Protein AF-A0A817US68-F1 (afdb_monomer_lite)

Radius of gyration: 21.76 Å; chains: 1; bounding box: 45×34×67 Å

Organism: NCBI:txid392032

Secondary structure (DSSP, 8-state):
-EEEEEE-TTS-EEEEEEE-PPPPPPPPPPPPSS-------S---HHHHHHHHHHHH-S----HHHHHHHHHHHT--SS-------SHHHHHHHHHS----HHHHHHHHHHTT-S-TTTTTSS----

Foldseek 3Di:
DDFDADADPVRDTDTPDDAADAFDDDDDFDDDPDDDDADDDQDDDPVCLVVVCCVVVPPDPDDPVNVVVVVVVSVDDPGDDDDDDSCPLLVQCVVVDPDPDSVVVVVVCSRNVHSRPCPPPGDPDDD

InterPro domains:
  IPR024826 DNA polymerase delta/II small subunit family [PTHR10416] (82-125)

pLDDT: mean 72.69, std 14.57, range [39.59, 97.88]

Structure (mmCIF, N/CA/C/O backbone):
data_AF-A0A817US68-F1
#
_entry.id   AF-A0A817US68-F1
#
loop_
_atom_site.group_PDB
_atom_site.id
_atom_site.type_symbol
_atom_site.label_atom_id
_atom_site.label_alt_id
_atom_site.label_comp_id
_atom_site.label_asym_id
_atom_site.label_entity_id
_atom_site.label_seq_id
_atom_site.pdbx_PDB_ins_code
_atom_site.Cartn_x
_atom_site.Cartn_y
_atom_site.Cartn_z
_atom_site.occupancy
_atom_site.B_iso_or_equiv
_atom_site.auth_seq_id
_atom_site.auth_comp_id
_atom_site.auth_asym_id
_atom_site.auth_atom_id
_atom_site.pdbx_PDB_model_num
ATOM 1 N N . MET A 1 1 ? 9.759 -8.063 -8.306 1.00 82.88 1 MET A N 1
ATOM 2 C CA . MET A 1 1 ? 9.424 -7.675 -9.690 1.00 82.88 1 MET A CA 1
ATOM 3 C C . MET A 1 1 ? 10.260 -8.520 -10.631 1.00 82.88 1 MET A C 1
ATOM 5 O O . MET A 1 1 ? 11.406 -8.792 -10.293 1.00 82.88 1 MET A O 1
ATOM 9 N N . ALA A 1 2 ? 9.699 -8.944 -11.758 1.00 88.12 2 ALA A N 1
ATOM 10 C CA . ALA A 1 2 ? 10.449 -9.522 -12.867 1.00 88.12 2 ALA A CA 1
ATOM 11 C C . ALA A 1 2 ? 10.214 -8.666 -14.117 1.00 88.12 2 ALA A C 1
ATOM 13 O O . ALA A 1 2 ? 9.125 -8.120 -14.293 1.00 88.12 2 ALA A O 1
ATOM 14 N N . VAL A 1 3 ? 11.242 -8.520 -14.950 1.00 92.69 3 VAL A N 1
ATOM 15 C CA . VAL A 1 3 ? 11.206 -7.717 -16.178 1.00 92.69 3 VAL A CA 1
ATOM 16 C C . VAL A 1 3 ? 11.587 -8.589 -17.3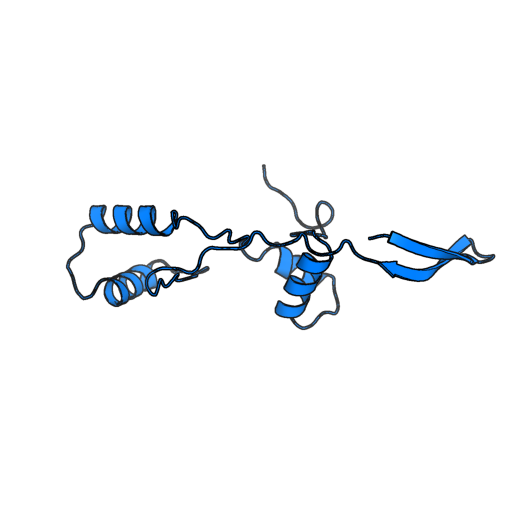69 1.00 92.69 3 VAL A C 1
ATOM 18 O O . VAL A 1 3 ? 12.447 -9.460 -17.255 1.00 92.69 3 VAL A O 1
ATOM 21 N N . HIS A 1 4 ? 10.934 -8.361 -18.501 1.00 94.94 4 HIS A N 1
ATOM 22 C CA . HIS A 1 4 ? 11.202 -9.000 -19.782 1.00 94.94 4 HIS A CA 1
ATOM 23 C C . HIS A 1 4 ? 11.430 -7.921 -20.841 1.00 94.94 4 HIS A C 1
ATOM 25 O O . HIS A 1 4 ? 10.726 -6.909 -20.893 1.00 94.94 4 HIS A O 1
ATOM 31 N N . GLY A 1 5 ? 12.420 -8.129 -21.699 1.00 96.25 5 GLY A N 1
ATOM 32 C CA . GLY A 1 5 ? 12.930 -7.097 -22.584 1.00 96.25 5 GLY A CA 1
ATOM 33 C C . GLY A 1 5 ? 14.101 -7.589 -23.414 1.00 96.25 5 GLY A C 1
ATOM 34 O O . GLY A 1 5 ? 14.377 -8.787 -23.460 1.00 96.25 5 GLY A O 1
ATOM 35 N N . TYR A 1 6 ? 14.782 -6.652 -24.055 1.00 96.81 6 TYR A N 1
ATOM 36 C CA . TYR A 1 6 ? 15.979 -6.912 -24.843 1.00 96.81 6 TYR A CA 1
ATOM 37 C C . TYR A 1 6 ? 16.997 -5.795 -24.626 1.00 96.81 6 TYR A C 1
ATOM 39 O O . TYR A 1 6 ? 16.638 -4.676 -24.269 1.00 96.81 6 TYR A O 1
ATOM 47 N N . GLU A 1 7 ? 18.269 -6.100 -24.838 1.00 97.88 7 GLU A N 1
ATOM 48 C CA . GLU A 1 7 ? 19.347 -5.114 -24.823 1.00 97.88 7 GLU A CA 1
ATOM 49 C C . GLU A 1 7 ? 19.499 -4.514 -26.226 1.00 97.88 7 GLU A C 1
ATOM 51 O O . GLU A 1 7 ? 19.444 -5.244 -27.217 1.00 97.88 7 GLU A O 1
ATOM 56 N N . ASN A 1 8 ? 19.614 -3.189 -26.325 1.00 95.88 8 ASN A N 1
ATOM 57 C CA . ASN A 1 8 ? 19.900 -2.515 -27.590 1.00 95.88 8 ASN A CA 1
ATOM 58 C C . ASN A 1 8 ? 21.417 -2.481 -27.875 1.00 95.88 8 ASN A C 1
ATOM 60 O O . ASN A 1 8 ? 22.231 -2.850 -27.032 1.00 95.88 8 ASN A O 1
ATOM 64 N N . ASP A 1 9 ? 21.806 -1.977 -29.047 1.00 96.56 9 ASP A N 1
ATOM 65 C CA . ASP A 1 9 ? 23.218 -1.903 -29.460 1.00 96.56 9 ASP A CA 1
ATOM 66 C C . ASP A 1 9 ? 24.074 -0.945 -28.599 1.00 96.56 9 ASP A C 1
ATOM 68 O O . ASP A 1 9 ? 25.301 -0.974 -28.666 1.00 96.56 9 ASP A O 1
ATOM 72 N N . GLU A 1 10 ? 23.441 -0.103 -27.777 1.00 96.44 10 GLU A N 1
ATOM 73 C CA . GLU A 1 10 ? 24.098 0.817 -26.839 1.00 96.44 10 GLU A CA 1
ATOM 74 C C . GLU A 1 10 ? 24.300 0.195 -25.442 1.00 96.44 10 GLU A C 1
ATOM 76 O O . GLU A 1 10 ? 24.820 0.855 -24.542 1.00 96.44 10 GLU A O 1
ATOM 81 N N . GLY A 1 11 ? 23.888 -1.062 -25.240 1.00 94.25 11 GLY A N 1
ATOM 82 C CA . GLY A 1 11 ? 23.956 -1.750 -23.948 1.00 94.25 11 GLY A CA 1
ATOM 83 C C . GLY A 1 11 ? 22.844 -1.361 -22.966 1.00 94.25 11 GLY A C 1
ATOM 84 O O . GLY A 1 11 ? 22.946 -1.599 -21.762 1.00 94.25 11 GLY A O 1
ATOM 85 N N . VAL A 1 12 ? 21.775 -0.723 -23.451 1.00 95.69 12 VAL A N 1
ATOM 86 C CA . VAL A 1 12 ? 20.612 -0.323 -22.650 1.00 95.69 12 VAL A CA 1
ATOM 87 C C . VAL A 1 12 ? 19.536 -1.402 -22.730 1.00 95.69 12 VAL A C 1
ATOM 89 O O . VAL A 1 12 ? 19.095 -1.789 -23.813 1.00 95.69 12 VAL A O 1
ATOM 92 N N . PHE A 1 13 ? 19.062 -1.861 -21.571 1.00 95.50 13 PHE A N 1
ATOM 93 C CA . PHE A 1 13 ? 17.977 -2.836 -21.496 1.00 95.50 13 PHE A CA 1
ATOM 94 C C . PHE A 1 13 ? 16.606 -2.164 -21.660 1.00 95.50 13 PHE A C 1
ATOM 96 O O . PHE A 1 13 ? 16.157 -1.404 -20.800 1.00 95.50 13 PHE A O 1
ATOM 103 N N . ILE A 1 14 ? 15.918 -2.477 -22.755 1.00 95.00 14 ILE A N 1
ATOM 104 C CA . ILE A 1 14 ? 14.575 -1.996 -23.072 1.00 95.00 14 ILE A CA 1
ATOM 105 C C . ILE A 1 14 ? 13.539 -2.964 -22.498 1.00 95.00 14 ILE A C 1
ATOM 107 O O . ILE A 1 14 ? 13.408 -4.106 -22.944 1.00 95.00 14 ILE A O 1
ATOM 111 N N . VAL A 1 15 ? 12.771 -2.498 -21.512 1.00 95.12 15 VAL A N 1
ATOM 112 C CA . VAL A 1 15 ? 11.706 -3.282 -20.872 1.00 95.12 15 VAL A CA 1
ATOM 113 C C . VAL A 1 15 ? 10.450 -3.264 -21.743 1.00 95.12 15 VAL A C 1
ATOM 115 O O . VAL A 1 15 ? 9.907 -2.206 -22.044 1.00 95.12 15 VAL A O 1
ATOM 118 N N . THR A 1 16 ? 9.966 -4.447 -22.117 1.00 93.50 16 THR A N 1
ATOM 119 C CA . THR A 1 16 ? 8.717 -4.618 -22.885 1.00 93.50 16 THR A CA 1
ATOM 120 C C . THR A 1 16 ? 7.550 -5.010 -21.991 1.00 93.50 16 THR A C 1
ATOM 122 O O . THR A 1 16 ? 6.424 -4.569 -22.206 1.00 93.50 16 THR A O 1
ATOM 125 N N . VAL A 1 17 ? 7.815 -5.832 -20.976 1.00 92.00 17 VAL A N 1
ATOM 126 C CA . VAL A 1 17 ? 6.821 -6.313 -20.016 1.00 92.00 17 VAL A CA 1
ATOM 127 C C . VAL A 1 17 ? 7.477 -6.398 -18.645 1.00 92.00 17 VAL A C 1
ATOM 129 O O . VAL A 1 17 ? 8.643 -6.770 -18.524 1.00 92.00 17 VAL A O 1
ATOM 132 N N . TYR A 1 18 ? 6.723 -6.095 -17.597 1.00 92.06 18 TYR A N 1
ATOM 133 C CA . TYR A 1 18 ? 7.127 -6.361 -16.224 1.00 92.06 18 TYR A CA 1
ATOM 134 C C . TYR A 1 18 ? 5.967 -6.981 -15.449 1.00 92.06 18 TYR A C 1
ATOM 136 O O . TYR A 1 18 ? 4.801 -6.804 -15.801 1.00 92.06 18 TYR A O 1
ATOM 144 N N . CYS A 1 19 ? 6.288 -7.711 -14.387 1.00 87.12 19 CYS A N 1
ATOM 145 C CA . CYS A 1 19 ? 5.297 -8.225 -13.455 1.00 87.12 19 CYS A CA 1
ATOM 146 C C . CYS A 1 19 ? 5.751 -8.082 -11.999 1.00 87.12 19 CYS A C 1
ATOM 148 O O . CYS A 1 19 ? 6.943 -8.105 -11.659 1.00 87.12 19 CYS A O 1
ATOM 150 N N . CYS A 1 20 ? 4.766 -7.931 -11.120 1.00 83.50 20 CYS A N 1
ATOM 151 C CA . CYS A 1 20 ? 4.942 -7.886 -9.675 1.00 83.50 20 CYS A CA 1
ATOM 152 C C . CYS A 1 20 ? 4.478 -9.210 -9.063 1.00 83.50 20 CYS A C 1
ATOM 154 O O . CYS A 1 20 ? 3.819 -10.014 -9.717 1.00 83.50 20 CYS A O 1
ATOM 156 N N . LYS A 1 21 ? 4.882 -9.474 -7.819 1.00 79.38 21 LYS A N 1
ATOM 157 C CA . LYS A 1 21 ? 4.438 -10.677 -7.119 1.00 79.38 21 LYS A CA 1
ATOM 158 C C . LYS A 1 21 ? 2.969 -10.491 -6.742 1.00 79.38 21 LYS A C 1
ATOM 160 O O . LYS A 1 21 ? 2.652 -9.505 -6.087 1.00 79.38 21 LYS A O 1
ATOM 165 N N . ASP A 1 22 ? 2.113 -11.438 -7.108 1.00 74.25 22 ASP A N 1
ATOM 166 C CA . ASP A 1 22 ? 0.705 -11.383 -6.719 1.00 74.25 22 ASP A CA 1
ATOM 167 C C . ASP A 1 22 ? 0.532 -11.365 -5.195 1.00 74.25 22 ASP A C 1
ATOM 169 O O . ASP A 1 22 ? 1.348 -11.908 -4.434 1.00 74.25 22 ASP A O 1
ATOM 173 N N . LEU A 1 23 ? -0.564 -10.742 -4.752 1.00 75.31 23 LEU A N 1
ATOM 174 C CA . LEU A 1 23 ? -0.949 -10.729 -3.348 1.00 75.31 23 LEU A CA 1
ATOM 175 C C . LEU A 1 23 ? -1.090 -12.164 -2.839 1.00 75.31 23 LEU A C 1
ATOM 177 O O . LEU A 1 23 ? -1.669 -13.036 -3.487 1.00 75.31 23 LEU A O 1
ATOM 181 N N . SER A 1 24 ? -0.561 -12.405 -1.642 1.00 73.88 24 SER A N 1
ATOM 182 C CA . SER A 1 24 ? -0.748 -13.696 -0.982 1.00 73.88 24 SER A CA 1
ATOM 183 C C . SER A 1 24 ? -2.233 -13.909 -0.706 1.00 73.88 24 SER A C 1
ATOM 185 O O . SER A 1 24 ? -2.914 -12.976 -0.282 1.00 73.88 24 SER A O 1
ATOM 187 N N . ILE A 1 25 ? -2.720 -15.134 -0.919 1.00 74.62 25 ILE A N 1
ATOM 188 C CA . ILE A 1 25 ? -4.120 -15.491 -0.668 1.00 74.62 25 ILE A CA 1
ATOM 189 C C . ILE A 1 25 ? -4.450 -15.139 0.792 1.00 74.62 25 ILE A C 1
ATOM 191 O O . ILE A 1 25 ? -3.829 -15.704 1.703 1.00 74.62 25 ILE A O 1
ATOM 195 N N . PRO A 1 26 ? -5.390 -14.207 1.043 1.00 71.88 26 PRO A N 1
ATOM 196 C CA . PRO A 1 26 ? -5.774 -13.857 2.399 1.00 71.88 26 PRO A CA 1
ATOM 197 C C . PRO A 1 26 ? -6.343 -15.084 3.110 1.00 71.88 26 PRO A C 1
ATOM 199 O O . PRO A 1 26 ? -7.114 -15.850 2.529 1.00 71.88 26 PRO A O 1
ATOM 202 N N . LYS A 1 27 ? -5.998 -15.271 4.388 1.00 77.31 27 LYS A N 1
ATOM 203 C CA . LYS A 1 27 ? -6.687 -16.273 5.209 1.00 77.31 27 LYS A CA 1
ATOM 204 C C . LYS A 1 27 ? -8.153 -15.871 5.339 1.00 77.31 27 LYS A C 1
ATOM 206 O O . LYS A 1 27 ? -8.445 -14.738 5.714 1.00 77.31 27 LYS A O 1
ATOM 211 N N . THR A 1 28 ? -9.062 -16.804 5.070 1.00 77.75 28 THR A N 1
ATOM 212 C CA . THR A 1 28 ? -10.489 -16.601 5.321 1.00 77.75 28 THR A CA 1
ATOM 213 C C . THR A 1 28 ? -10.707 -16.355 6.809 1.00 77.75 28 THR A C 1
ATOM 215 O O . THR A 1 28 ? -10.315 -17.170 7.646 1.00 77.75 28 THR A O 1
ATOM 218 N N . LEU A 1 29 ? -11.317 -15.219 7.134 1.00 73.12 29 LEU A N 1
ATOM 219 C CA . LEU A 1 29 ? -11.707 -14.882 8.496 1.00 73.12 29 LEU A CA 1
ATOM 220 C C . LEU A 1 29 ? -13.131 -15.376 8.744 1.00 73.12 29 LEU A C 1
ATOM 222 O O . LEU A 1 29 ? -14.007 -15.230 7.892 1.00 73.12 29 LEU A O 1
ATOM 226 N N . SER A 1 30 ? -13.364 -15.965 9.916 1.00 79.62 30 SER A N 1
ATOM 227 C CA . SER A 1 30 ? -14.718 -16.271 10.374 1.00 79.62 30 SER A CA 1
ATOM 228 C C . SER A 1 30 ? -15.476 -14.963 10.626 1.00 79.62 30 SER A C 1
ATOM 230 O O . SER A 1 30 ? -14.894 -14.059 11.238 1.00 79.62 30 SER A O 1
ATOM 232 N N . PRO A 1 31 ? -16.750 -14.851 10.216 1.00 78.19 31 PRO A N 1
ATOM 233 C CA . PRO A 1 31 ? -17.536 -13.659 10.498 1.00 78.19 31 PRO A CA 1
ATOM 234 C C . PRO A 1 31 ? -17.655 -13.452 12.017 1.00 78.19 31 PRO A C 1
ATOM 236 O O . PRO A 1 31 ? -17.784 -14.431 12.762 1.00 78.19 31 PRO A O 1
ATOM 239 N N . PRO A 1 32 ? -17.585 -12.202 12.502 1.00 77.12 32 PRO A N 1
ATOM 240 C CA . PRO A 1 32 ? -17.768 -11.926 13.915 1.00 77.12 32 PRO A CA 1
ATOM 241 C C . PRO A 1 32 ? -19.227 -12.184 14.324 1.00 77.12 32 PRO A C 1
ATOM 243 O O . PRO A 1 32 ? -20.152 -12.006 13.537 1.00 77.12 32 PRO A O 1
ATOM 246 N N . THR A 1 33 ? -19.431 -12.609 15.571 1.00 85.12 33 THR A N 1
ATOM 247 C CA . THR A 1 33 ? -20.765 -12.870 16.145 1.00 85.12 33 THR A CA 1
ATOM 248 C C . THR A 1 33 ? -21.509 -11.600 16.561 1.00 85.12 33 THR A C 1
ATOM 250 O O . THR A 1 33 ? -22.693 -11.660 16.871 1.00 85.12 33 THR A O 1
ATOM 253 N N . GLU A 1 34 ? -20.809 -10.470 16.611 1.00 82.00 34 GLU A N 1
ATOM 254 C CA . GLU A 1 34 ? -21.304 -9.149 16.998 1.00 82.00 34 GLU A CA 1
ATOM 255 C C . GLU A 1 34 ? -20.436 -8.073 16.334 1.00 82.00 34 GLU A C 1
ATOM 257 O O . GLU A 1 34 ? -19.282 -8.342 15.978 1.00 82.00 34 GLU A O 1
ATOM 262 N N . ASP A 1 35 ? -20.960 -6.855 16.206 1.00 77.94 35 ASP A N 1
ATOM 263 C CA . ASP A 1 35 ? -20.195 -5.731 15.670 1.00 77.94 35 ASP A CA 1
ATOM 264 C C . ASP A 1 35 ? -19.054 -5.351 16.616 1.00 77.94 35 ASP A C 1
ATOM 266 O O . ASP A 1 35 ? -19.247 -5.125 17.814 1.00 77.94 35 ASP A O 1
ATOM 270 N N . LYS A 1 36 ? -17.844 -5.253 16.064 1.00 74.50 36 LYS A N 1
ATOM 271 C CA . LYS A 1 36 ? -16.639 -4.854 16.795 1.00 74.50 36 LYS A CA 1
ATOM 272 C C . LYS A 1 36 ? -15.972 -3.708 16.055 1.00 74.50 36 LYS A C 1
ATOM 274 O O . LYS A 1 36 ? -15.704 -3.814 14.862 1.00 74.50 36 LYS A O 1
ATOM 279 N N . TYR A 1 37 ? -15.686 -2.633 16.780 1.00 71.06 37 TYR A N 1
ATOM 280 C CA . TYR A 1 37 ? -15.072 -1.427 16.235 1.00 71.06 37 TYR A CA 1
ATOM 281 C C . TYR A 1 37 ? -13.631 -1.315 16.723 1.00 71.06 37 TYR A C 1
ATOM 283 O O . TYR A 1 37 ? -13.343 -1.567 17.894 1.00 71.06 37 TYR A O 1
ATOM 291 N N . ILE A 1 38 ? -12.734 -0.926 15.821 1.00 69.38 38 ILE A N 1
ATOM 292 C CA . ILE A 1 38 ? -11.335 -0.631 16.128 1.00 69.38 38 ILE A CA 1
ATOM 293 C C . ILE A 1 38 ? -11.101 0.829 15.771 1.00 69.38 38 ILE A C 1
ATOM 295 O O . ILE A 1 38 ? -11.393 1.250 14.652 1.00 69.38 38 ILE A O 1
ATOM 299 N N . LEU A 1 39 ? -10.581 1.591 16.728 1.00 68.38 39 LEU A N 1
ATOM 300 C CA . LEU A 1 39 ? -10.156 2.961 16.498 1.00 68.38 39 LEU A CA 1
ATOM 301 C C . LEU A 1 39 ? -8.674 2.963 16.123 1.00 68.38 39 LEU A C 1
ATOM 303 O O . LEU A 1 39 ? -7.834 2.544 16.920 1.00 68.38 39 LEU A O 1
ATOM 307 N N . PHE A 1 40 ? -8.366 3.450 14.924 1.00 68.25 40 PHE A N 1
ATOM 308 C CA . PHE A 1 40 ? -7.001 3.752 14.509 1.00 68.25 40 PHE A CA 1
ATOM 309 C C . PHE A 1 40 ? -6.754 5.241 14.714 1.00 68.25 40 PHE A C 1
ATOM 311 O O . PHE A 1 40 ? -7.437 6.064 14.116 1.00 68.25 40 PHE A O 1
ATOM 318 N N . GLU A 1 41 ? -5.780 5.572 15.552 1.00 70.19 41 GLU A N 1
ATOM 319 C CA . GLU A 1 41 ? -5.370 6.948 15.805 1.00 70.19 41 GLU A CA 1
ATOM 320 C C . GLU A 1 41 ? -3.843 6.979 15.875 1.00 70.19 41 GLU A C 1
ATOM 322 O O . GLU A 1 41 ? -3.234 6.245 16.656 1.00 70.19 41 GLU A O 1
ATOM 327 N N . THR A 1 42 ? -3.214 7.772 15.011 1.00 64.69 42 THR A N 1
ATOM 328 C CA . THR A 1 42 ? -1.758 7.7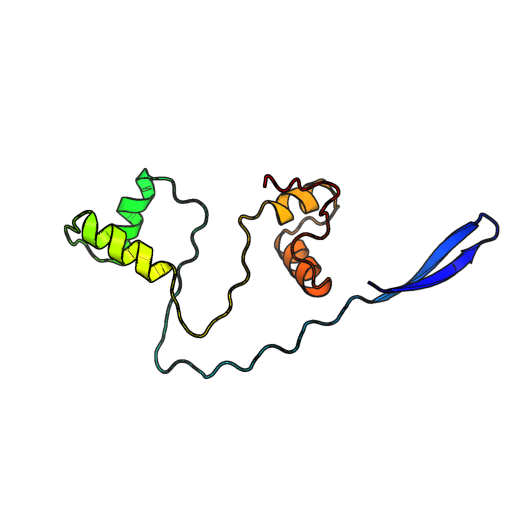22 14.793 1.00 64.69 42 THR A CA 1
ATOM 329 C C . THR A 1 42 ? -1.011 8.843 15.500 1.00 64.69 42 THR A C 1
ATOM 331 O O . THR A 1 42 ? 0.189 8.717 15.737 1.00 64.69 42 THR A O 1
ATOM 334 N N . SER A 1 43 ? -1.703 9.931 15.846 1.00 62.34 43 SER A N 1
ATOM 335 C CA . SER A 1 43 ? -1.055 11.195 16.207 1.00 62.34 43 SER A CA 1
ATOM 336 C C . SER A 1 43 ? -1.767 11.893 17.367 1.00 62.34 43 SER A C 1
ATOM 338 O O . SER A 1 43 ? -2.049 13.089 17.300 1.00 62.34 43 SER A O 1
ATOM 340 N N . ILE A 1 44 ? -2.053 11.165 18.453 1.00 63.28 44 ILE A N 1
ATOM 341 C CA . ILE A 1 44 ? -2.636 11.788 19.649 1.00 63.28 44 ILE A CA 1
ATOM 342 C C . ILE A 1 44 ? -1.621 12.728 20.294 1.00 63.28 44 ILE A C 1
ATOM 344 O O . ILE A 1 44 ? -0.619 12.304 20.871 1.00 63.28 44 ILE A O 1
ATOM 348 N N . ILE A 1 45 ? -1.939 14.019 20.277 1.00 60.72 45 ILE A N 1
ATOM 349 C CA . ILE A 1 45 ? -1.300 15.001 21.149 1.00 60.72 45 ILE A CA 1
ATOM 350 C C . ILE A 1 45 ? -1.837 14.762 22.566 1.00 60.72 45 ILE A C 1
ATOM 352 O O . ILE A 1 45 ? -3.045 14.638 22.749 1.00 60.72 45 ILE A O 1
ATOM 356 N N . PHE A 1 46 ? -0.962 14.708 23.575 1.00 58.16 46 PHE A N 1
ATOM 357 C CA . PHE A 1 46 ? -1.290 14.303 24.957 1.00 58.16 46 PHE A CA 1
ATOM 358 C C . PHE A 1 46 ? -2.558 14.975 25.527 1.00 58.16 46 PHE A C 1
ATOM 360 O O . PHE A 1 46 ? -3.353 14.336 26.209 1.00 58.16 46 PHE A O 1
ATOM 367 N N . ASN A 1 47 ? -2.794 16.240 25.170 1.00 59.03 47 ASN A N 1
ATOM 368 C CA . ASN A 1 47 ? -3.942 17.035 25.621 1.00 59.03 47 ASN A CA 1
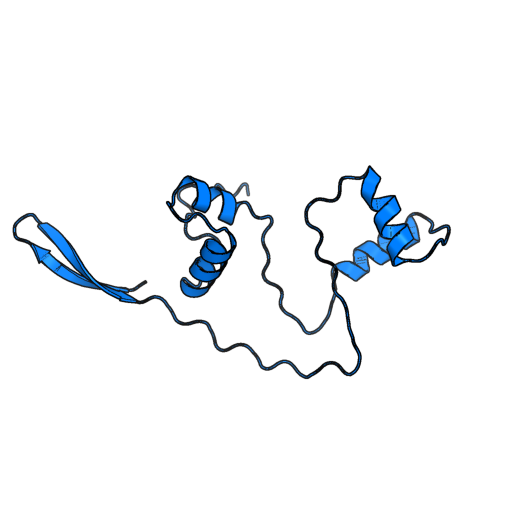ATOM 369 C C . ASN A 1 47 ? -5.288 16.616 24.989 1.00 59.03 47 ASN A C 1
ATOM 371 O O . ASN A 1 47 ? -6.343 16.945 25.518 1.00 59.03 47 ASN A O 1
ATOM 375 N N . GLN A 1 48 ? -5.272 15.901 23.863 1.00 65.50 48 GLN A N 1
ATOM 376 C CA . GLN A 1 48 ? -6.464 15.359 23.197 1.00 65.50 48 GLN A CA 1
ATOM 377 C C . GLN A 1 48 ? -6.788 13.930 23.654 1.00 65.50 48 GLN A C 1
ATOM 379 O O . GLN A 1 48 ? -7.919 13.474 23.485 1.00 65.50 48 GLN A O 1
ATOM 384 N N . LEU A 1 49 ? -5.824 13.239 24.276 1.00 64.62 49 LEU A N 1
ATOM 385 C CA . LEU A 1 49 ? -5.996 11.879 24.792 1.00 64.62 49 LEU A CA 1
ATOM 386 C C . LEU A 1 49 ? -7.105 11.823 25.848 1.00 64.62 49 LEU A C 1
ATOM 388 O O . LEU A 1 49 ? -7.948 10.933 25.811 1.00 64.62 49 LEU A O 1
ATOM 392 N N . GLU A 1 50 ? -7.125 12.787 26.769 1.00 65.31 50 GLU A N 1
ATOM 393 C CA . GLU A 1 50 ? -8.122 12.850 27.841 1.00 65.31 50 GLU A CA 1
ATOM 394 C C . GLU A 1 50 ? -9.540 13.041 27.284 1.00 65.31 50 GLU A C 1
ATOM 396 O O . GLU A 1 50 ? -10.475 12.362 27.707 1.00 65.31 50 GLU A O 1
ATOM 401 N N . TYR A 1 51 ? -9.696 13.895 26.267 1.00 69.50 51 TYR A N 1
ATOM 402 C CA . TYR A 1 51 ? -10.973 14.089 25.581 1.00 69.50 51 TYR A CA 1
ATOM 403 C C . TYR A 1 51 ? -11.438 12.819 24.859 1.00 69.50 51 TYR A C 1
ATOM 405 O O . TYR A 1 51 ? -12.596 12.420 24.992 1.00 69.50 51 TYR A O 1
ATOM 413 N N . LEU A 1 52 ? -10.533 12.161 24.129 1.00 70.50 52 LEU A N 1
ATOM 414 C CA . LEU A 1 52 ? -10.840 10.930 23.406 1.00 70.50 52 LEU A CA 1
ATOM 415 C C . LEU A 1 52 ? -11.239 9.804 24.364 1.00 70.50 52 LEU A C 1
ATOM 417 O O . LEU A 1 52 ? -12.253 9.145 24.141 1.00 70.50 52 LEU A O 1
ATOM 421 N N . ILE A 1 53 ? -10.484 9.618 25.452 1.00 69.25 53 ILE A N 1
ATOM 422 C CA . ILE A 1 53 ? -10.812 8.642 26.496 1.00 69.25 53 ILE A CA 1
ATOM 423 C C . ILE A 1 53 ? -12.213 8.934 27.029 1.00 69.25 53 ILE A C 1
ATOM 425 O O . ILE A 1 53 ? -13.060 8.054 26.959 1.00 69.25 53 ILE A O 1
ATOM 429 N N . ASN A 1 54 ? -12.494 10.171 27.449 1.00 66.75 54 ASN A N 1
ATOM 430 C CA . ASN A 1 54 ? -13.793 10.552 28.011 1.00 66.75 54 ASN A CA 1
ATOM 431 C C . ASN A 1 54 ? -14.967 10.383 27.028 1.00 66.75 54 ASN A C 1
ATOM 433 O O . ASN A 1 54 ? -16.080 10.052 27.446 1.00 66.75 54 ASN A O 1
ATOM 437 N N . SER A 1 55 ? -14.734 10.588 25.727 1.00 68.44 55 SER A N 1
ATOM 438 C CA . SER A 1 55 ? -15.728 10.350 24.674 1.00 68.44 55 SER A CA 1
ATOM 439 C C . SER A 1 55 ? -16.018 8.855 24.490 1.00 68.44 55 SER A C 1
ATOM 441 O O . SER A 1 55 ? -17.180 8.458 24.382 1.00 68.44 55 SER A O 1
ATOM 443 N N . LEU A 1 56 ? -14.980 8.013 24.526 1.00 67.69 56 LEU A N 1
ATOM 444 C CA . LEU A 1 56 ? -15.086 6.566 24.319 1.00 67.69 56 LEU A CA 1
ATOM 445 C C . LEU A 1 56 ? -15.590 5.809 25.556 1.00 67.69 56 LEU A C 1
ATOM 447 O O . LEU A 1 56 ? -16.310 4.821 25.418 1.00 67.69 56 LEU A O 1
ATOM 451 N N . THR A 1 57 ? -15.232 6.245 26.765 1.00 66.06 57 THR A N 1
ATOM 452 C CA . THR A 1 57 ? -15.562 5.535 28.010 1.00 66.06 57 THR A CA 1
ATOM 453 C C . THR A 1 57 ? -16.838 6.019 28.693 1.00 66.06 57 THR A C 1
ATOM 455 O O . THR A 1 57 ? -17.228 5.429 29.703 1.00 66.06 57 THR A O 1
ATOM 458 N N . ARG A 1 58 ? -17.523 7.036 28.138 1.00 61.25 58 ARG A N 1
ATOM 459 C CA . ARG A 1 58 ? -18.531 7.865 28.840 1.00 61.25 58 ARG A CA 1
ATOM 460 C C . ARG A 1 58 ? -17.891 8.601 30.037 1.00 61.25 58 ARG A C 1
ATOM 462 O O . ARG A 1 58 ? -16.869 8.145 30.546 1.00 61.25 58 ARG A O 1
ATOM 469 N N . PRO A 1 59 ? -18.460 9.720 30.534 1.00 53.69 59 PRO A N 1
ATOM 470 C CA . PRO A 1 59 ? -17.855 10.468 31.636 1.00 53.69 59 PRO A CA 1
ATOM 471 C C . PRO A 1 59 ? -17.838 9.615 32.909 1.00 53.69 59 PRO A C 1
ATOM 473 O O . PRO A 1 59 ? -18.800 9.545 33.670 1.00 53.69 59 PRO A O 1
ATOM 476 N N . THR A 1 60 ? -16.721 8.938 33.119 1.00 54.12 60 THR A N 1
ATOM 477 C CA . THR A 1 60 ? -16.377 8.194 34.317 1.00 54.12 60 THR A CA 1
ATOM 478 C C . THR A 1 60 ? -15.030 8.743 34.757 1.00 54.12 60 THR A C 1
ATOM 480 O O . THR A 1 60 ? -14.127 8.889 33.938 1.00 54.12 60 THR A O 1
ATOM 483 N N . ASN A 1 61 ? -14.914 9.116 36.034 1.00 54.47 61 ASN A N 1
ATOM 484 C CA . ASN A 1 61 ? -13.663 9.551 36.664 1.00 54.47 61 ASN A CA 1
ATOM 485 C C . ASN A 1 61 ? -12.676 8.368 36.685 1.00 54.47 61 ASN A C 1
ATOM 487 O O . ASN A 1 61 ? -12.489 7.716 37.712 1.00 54.47 61 ASN A O 1
ATOM 491 N N . LEU A 1 62 ? -12.117 8.029 35.524 1.00 56.94 62 LEU A N 1
ATOM 492 C CA . LEU A 1 62 ? -11.189 6.923 35.358 1.00 56.94 62 LEU A CA 1
ATOM 493 C C . LEU A 1 62 ? -9.860 7.299 36.004 1.00 56.94 62 LEU A C 1
ATOM 495 O O . LEU A 1 62 ? -9.212 8.271 35.622 1.00 56.94 62 LEU A O 1
ATOM 499 N N . GLN A 1 63 ? -9.440 6.514 36.990 1.00 59.59 63 GLN A N 1
ATOM 500 C CA . GLN A 1 63 ? -8.124 6.680 37.599 1.00 59.59 63 GLN A CA 1
ATOM 501 C C . GLN A 1 63 ? -7.026 6.221 36.624 1.00 59.59 63 GLN A C 1
ATOM 503 O O . GLN A 1 63 ? -7.255 5.340 35.794 1.00 59.59 63 GLN A O 1
ATOM 508 N N . CYS A 1 64 ? -5.807 6.766 36.747 1.00 52.72 64 CYS A N 1
ATOM 509 C CA . CYS A 1 64 ? -4.664 6.459 35.867 1.00 52.72 64 CYS A CA 1
ATOM 510 C C . CYS A 1 64 ? -4.418 4.955 35.627 1.00 52.72 64 CYS A C 1
ATOM 512 O O . CYS A 1 64 ? -3.994 4.569 34.539 1.00 52.72 64 CYS A O 1
ATOM 514 N N . GLU A 1 65 ? -4.693 4.089 36.605 1.00 56.34 65 GLU A N 1
ATOM 515 C CA . GLU A 1 65 ? -4.556 2.633 36.447 1.00 56.34 65 GLU A CA 1
ATOM 516 C C . GLU A 1 65 ? -5.589 2.025 35.485 1.00 56.34 65 GLU A C 1
ATOM 518 O O . GLU A 1 65 ? -5.270 1.102 34.736 1.00 56.34 65 GLU A O 1
ATOM 523 N N . GLN A 1 66 ? -6.802 2.576 35.418 1.00 57.44 66 GLN A N 1
ATOM 524 C CA . GLN A 1 66 ? -7.815 2.143 34.452 1.00 57.44 66 GLN A CA 1
ATOM 525 C C . GLN A 1 66 ? -7.462 2.608 33.033 1.00 57.44 66 GLN A C 1
ATOM 527 O O . GLN A 1 66 ? -7.649 1.851 32.084 1.00 57.44 66 GLN A O 1
ATOM 532 N N . ILE A 1 67 ? -6.861 3.795 32.890 1.00 58.56 67 ILE A N 1
ATOM 533 C CA . ILE A 1 67 ? -6.329 4.289 31.609 1.00 58.56 67 ILE A CA 1
ATOM 534 C C . ILE A 1 67 ? -5.210 3.368 31.101 1.00 58.56 67 ILE A C 1
ATOM 536 O O . ILE A 1 67 ? -5.230 2.959 29.942 1.00 58.56 67 ILE A O 1
ATOM 540 N N . LYS A 1 68 ? -4.276 2.954 31.971 1.00 53.12 68 LYS A N 1
ATOM 541 C CA . LYS A 1 68 ? -3.235 1.968 31.621 1.00 53.12 68 LYS A CA 1
ATOM 542 C C . LYS A 1 68 ? -3.830 0.628 31.184 1.00 53.12 68 LYS A C 1
ATOM 544 O O . LYS A 1 68 ? -3.326 0.017 30.244 1.00 53.12 68 LYS A O 1
ATOM 549 N N . LEU A 1 69 ? -4.896 0.171 31.844 1.00 53.97 69 LEU A N 1
ATOM 550 C CA . LEU A 1 69 ? -5.582 -1.074 31.495 1.00 53.97 69 LEU A CA 1
ATOM 551 C C . LEU A 1 69 ? -6.281 -0.981 30.126 1.00 53.97 69 LEU A C 1
ATOM 553 O O . LEU A 1 69 ? -6.194 -1.916 29.332 1.00 53.97 69 LEU A O 1
ATOM 557 N N . ILE A 1 70 ? -6.919 0.156 29.828 1.00 58.41 70 ILE A N 1
ATOM 558 C CA . ILE A 1 70 ? -7.548 0.440 28.528 1.00 58.41 70 ILE A CA 1
ATOM 559 C C . ILE A 1 70 ? -6.488 0.477 27.423 1.00 58.41 70 ILE A C 1
ATOM 561 O O . ILE A 1 70 ? -6.614 -0.250 26.440 1.00 58.41 70 ILE A O 1
ATOM 565 N N . LEU A 1 71 ? -5.400 1.230 27.616 1.00 57.34 71 LEU A N 1
ATOM 566 C CA . LEU A 1 71 ? -4.282 1.296 26.666 1.00 57.34 71 LEU A CA 1
ATOM 567 C C . LEU A 1 71 ? -3.667 -0.087 26.408 1.00 57.34 71 LEU A C 1
ATOM 569 O O . LEU A 1 71 ? -3.341 -0.425 25.273 1.00 57.34 71 LEU A O 1
ATOM 573 N N . ARG A 1 72 ? -3.565 -0.927 27.444 1.00 49.28 72 ARG A N 1
ATOM 574 C CA . ARG A 1 72 ? -3.056 -2.299 27.326 1.00 49.28 72 ARG A CA 1
ATOM 575 C C . ARG A 1 72 ? -3.999 -3.227 26.548 1.00 49.28 72 ARG A C 1
ATOM 577 O O . ARG A 1 72 ? -3.516 -4.138 25.876 1.00 49.28 72 ARG A O 1
ATOM 584 N N . ASN A 1 73 ? -5.311 -3.004 26.616 1.00 45.28 73 ASN A N 1
ATOM 585 C CA . ASN A 1 73 ? -6.310 -3.798 25.895 1.00 45.28 73 ASN A CA 1
ATOM 586 C C . ASN A 1 73 ? -6.498 -3.350 24.435 1.00 45.28 73 ASN A C 1
ATOM 588 O O . ASN A 1 73 ? -6.757 -4.200 23.587 1.00 45.28 73 ASN A O 1
ATOM 592 N N . ILE A 1 74 ? -6.283 -2.067 24.112 1.00 52.00 74 ILE A N 1
ATOM 593 C CA . ILE A 1 74 ? -6.300 -1.551 22.726 1.00 52.00 74 ILE A CA 1
ATOM 594 C C . ILE A 1 74 ? -5.272 -2.284 21.838 1.00 52.00 74 ILE A C 1
ATOM 596 O O . ILE A 1 74 ? -5.508 -2.493 20.653 1.00 52.00 74 ILE A O 1
ATOM 600 N N . VAL A 1 75 ? -4.164 -2.760 22.416 1.00 47.78 75 VAL A N 1
ATOM 601 C CA . VAL A 1 75 ? -3.071 -3.427 21.683 1.00 47.78 75 VAL A CA 1
ATOM 602 C C . VAL A 1 75 ? -3.333 -4.924 21.416 1.00 47.78 75 VAL A C 1
ATOM 604 O O . VAL A 1 75 ? -2.601 -5.555 20.655 1.00 47.78 75 VAL A O 1
ATOM 607 N N . ARG A 1 76 ? -4.381 -5.535 21.989 1.00 39.59 76 ARG A N 1
ATOM 608 C CA . ARG A 1 76 ? -4.703 -6.959 21.771 1.00 39.59 76 ARG A CA 1
ATOM 609 C C . ARG A 1 76 ? -6.139 -7.153 21.298 1.00 39.59 76 ARG A C 1
ATOM 611 O O . ARG A 1 76 ? -7.012 -7.514 22.080 1.00 39.59 76 ARG A O 1
ATOM 618 N N . PHE A 1 77 ? -6.352 -7.026 19.991 1.00 41.00 77 PHE A N 1
ATOM 619 C CA . PHE A 1 77 ? -7.546 -7.565 19.344 1.00 41.00 77 PHE A CA 1
ATOM 620 C C . PHE A 1 77 ? -7.219 -8.888 18.646 1.00 41.00 77 PHE A C 1
ATOM 622 O O . PHE A 1 77 ? -6.316 -8.972 17.815 1.00 41.00 77 PHE A O 1
ATOM 629 N N . PHE A 1 78 ? -7.924 -9.947 19.042 1.00 40.09 78 PHE A N 1
ATOM 630 C CA . PHE A 1 78 ? -7.758 -11.293 18.500 1.00 40.09 78 PHE A CA 1
ATOM 631 C C . PHE A 1 78 ? -8.522 -11.436 17.173 1.00 40.09 78 PHE A C 1
ATOM 633 O O . PHE A 1 78 ? -9.634 -10.929 17.037 1.00 40.09 78 PHE A O 1
ATOM 640 N N . CYS A 1 79 ? -7.922 -12.189 16.245 1.00 41.09 79 CYS A N 1
ATOM 641 C CA . CYS A 1 79 ? -8.457 -12.673 14.961 1.00 41.09 79 CYS A CA 1
ATOM 642 C C . CYS A 1 79 ? -8.292 -11.797 13.701 1.00 41.09 79 CYS A C 1
ATOM 644 O O . CYS A 1 79 ? -8.569 -12.314 12.624 1.00 41.09 79 CYS A O 1
ATOM 646 N N . CYS A 1 80 ? -7.758 -10.571 13.765 1.00 46.97 80 CYS A N 1
ATOM 647 C CA . CYS A 1 80 ? -7.459 -9.763 12.566 1.00 46.97 80 CYS A CA 1
ATOM 648 C C . CYS A 1 80 ? -5.966 -9.390 12.494 1.00 46.97 80 CYS A C 1
ATOM 650 O O . CYS A 1 80 ? -5.395 -8.930 13.481 1.00 46.97 80 CYS A O 1
ATOM 652 N N . CYS A 1 81 ? -5.324 -9.576 11.335 1.00 52.22 81 CYS A N 1
ATOM 653 C CA . CYS A 1 81 ? -3.955 -9.109 11.091 1.00 52.22 81 CYS A CA 1
ATOM 654 C C . CYS A 1 81 ? -3.995 -7.719 10.447 1.00 52.22 81 CYS A C 1
ATOM 656 O O . CYS A 1 81 ? -4.374 -7.606 9.285 1.00 52.22 81 CYS A O 1
ATOM 658 N N . PHE A 1 82 ? -3.574 -6.686 11.179 1.00 58.12 82 PHE A N 1
ATOM 659 C CA . PHE A 1 82 ? -3.439 -5.322 10.660 1.00 58.12 82 PHE A CA 1
ATOM 660 C C . PHE A 1 82 ? -1.956 -4.984 10.466 1.00 58.12 82 PHE A C 1
ATOM 662 O O . PHE A 1 82 ? -1.296 -4.587 11.428 1.00 58.12 82 PHE A O 1
ATOM 669 N N . PRO A 1 83 ? -1.386 -5.176 9.265 1.00 58.22 83 PRO A N 1
ATOM 670 C CA . PRO A 1 83 ? -0.090 -4.593 8.958 1.00 58.22 83 PRO A CA 1
ATOM 671 C C . PRO A 1 83 ? -0.255 -3.070 8.876 1.00 58.22 83 PRO A C 1
ATOM 673 O O . PRO A 1 83 ? -1.076 -2.572 8.113 1.00 58.22 83 PRO A O 1
ATOM 676 N N . GLY A 1 84 ? 0.511 -2.337 9.677 1.00 59.56 84 GLY A N 1
ATOM 677 C CA . GLY A 1 84 ? 0.516 -0.879 9.678 1.00 59.56 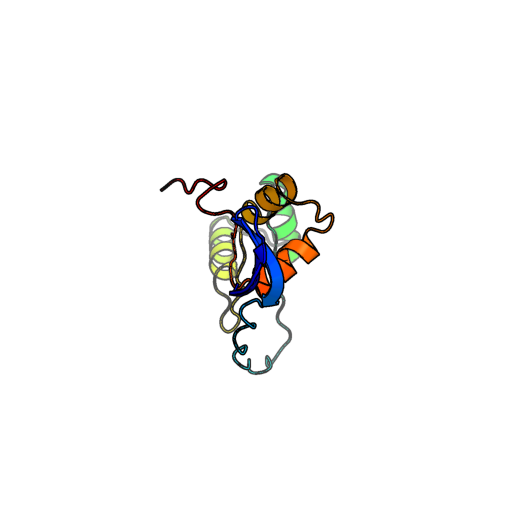84 GLY A CA 1
ATOM 678 C C . GLY A 1 84 ? 1.893 -0.356 10.058 1.00 59.56 84 GLY A C 1
ATOM 679 O O . GLY A 1 84 ? 2.611 -0.982 10.842 1.00 59.56 84 GLY A O 1
ATOM 680 N N . THR A 1 85 ? 2.268 0.776 9.476 1.00 70.25 85 THR A N 1
ATOM 681 C CA . THR A 1 85 ? 3.499 1.507 9.782 1.00 70.25 85 THR A CA 1
ATOM 682 C C . THR A 1 85 ? 3.147 2.881 10.343 1.00 70.25 85 THR A C 1
ATOM 684 O O . THR A 1 85 ? 2.000 3.321 10.286 1.00 70.25 85 THR A O 1
ATOM 687 N N . SER A 1 86 ? 4.139 3.580 10.892 1.00 72.88 86 SER A N 1
ATOM 688 C CA . SER A 1 86 ? 3.994 4.973 11.327 1.00 72.88 86 SER A CA 1
ATOM 689 C C . SER A 1 86 ? 3.966 5.983 10.168 1.00 72.88 86 SER A C 1
ATOM 691 O O . SER A 1 86 ? 3.927 7.180 10.431 1.00 72.88 86 SER A O 1
ATOM 693 N N . GLY A 1 87 ? 4.004 5.530 8.905 1.00 74.06 87 GLY A N 1
ATOM 694 C CA . GLY A 1 87 ? 3.896 6.375 7.708 1.00 74.06 87 GLY A CA 1
ATOM 695 C C . GLY A 1 87 ? 5.219 6.865 7.108 1.00 74.06 87 GLY A C 1
ATOM 696 O O . GLY A 1 87 ? 5.206 7.400 6.002 1.00 74.06 87 GLY A O 1
ATOM 697 N N . GLN A 1 88 ? 6.358 6.634 7.773 1.00 77.56 88 GLN A N 1
ATOM 698 C CA . GLN A 1 88 ? 7.684 7.070 7.297 1.00 77.56 88 GLN A CA 1
ATOM 699 C C . GLN A 1 88 ? 8.059 6.479 5.929 1.00 77.56 88 GLN A C 1
ATOM 701 O O . GLN A 1 88 ? 8.734 7.113 5.128 1.00 77.56 88 GLN A O 1
ATOM 706 N N . ASP A 1 89 ? 7.625 5.250 5.670 1.00 75.69 89 ASP A N 1
ATOM 707 C CA . ASP A 1 89 ? 7.763 4.554 4.394 1.00 75.69 89 ASP A CA 1
ATOM 708 C C . ASP A 1 89 ? 7.012 5.243 3.256 1.00 75.69 89 ASP A C 1
ATOM 710 O O . ASP A 1 89 ? 7.527 5.325 2.146 1.00 75.69 89 ASP A O 1
ATOM 714 N N . LEU A 1 90 ? 5.830 5.788 3.540 1.00 78.94 90 LEU A N 1
ATOM 715 C CA . LEU A 1 90 ? 5.049 6.530 2.558 1.00 78.94 90 LEU A CA 1
ATOM 716 C C . LEU A 1 90 ? 5.640 7.913 2.295 1.00 78.94 90 LEU A C 1
ATOM 718 O O . LEU A 1 90 ? 5.676 8.324 1.144 1.00 78.94 90 LEU A O 1
ATOM 722 N N . ASP A 1 91 ? 6.087 8.617 3.341 1.00 83.50 91 ASP A N 1
ATOM 723 C CA . ASP A 1 91 ? 6.730 9.934 3.197 1.00 83.50 91 ASP A CA 1
ATOM 724 C C . ASP A 1 91 ? 7.976 9.847 2.298 1.00 83.50 91 ASP A C 1
ATOM 726 O O . ASP A 1 91 ? 8.207 10.704 1.450 1.00 83.50 91 ASP A O 1
ATOM 730 N N . ASP A 1 92 ? 8.771 8.785 2.445 1.00 81.12 92 ASP A N 1
ATOM 731 C CA . ASP A 1 92 ? 9.979 8.591 1.642 1.00 81.12 92 ASP A CA 1
ATOM 732 C C . ASP A 1 92 ? 9.685 8.252 0.170 1.00 81.12 92 ASP A C 1
ATOM 734 O O . ASP A 1 92 ? 10.404 8.703 -0.721 1.00 81.12 92 ASP A O 1
ATOM 738 N N . ILE A 1 93 ? 8.612 7.503 -0.111 1.00 79.81 93 ILE A N 1
ATOM 739 C CA . ILE A 1 93 ? 8.179 7.234 -1.493 1.00 79.81 93 ILE A CA 1
ATOM 740 C C . ILE A 1 93 ? 7.588 8.491 -2.135 1.00 79.81 93 ILE A C 1
ATOM 742 O O . ILE A 1 93 ? 7.828 8.741 -3.314 1.00 79.81 93 ILE A O 1
ATOM 746 N N . ASP A 1 94 ? 6.844 9.292 -1.376 1.00 83.62 94 ASP A N 1
ATOM 747 C CA . ASP A 1 94 ? 6.271 10.560 -1.842 1.00 83.62 94 ASP A CA 1
ATOM 748 C C . ASP A 1 94 ? 7.378 11.543 -2.266 1.00 83.62 94 ASP A C 1
ATOM 750 O O . ASP A 1 94 ? 7.285 12.202 -3.296 1.00 83.62 94 ASP A O 1
ATOM 754 N N . LEU A 1 95 ? 8.504 11.552 -1.544 1.00 82.31 95 LEU A N 1
ATOM 755 C CA . LEU A 1 95 ? 9.686 12.348 -1.896 1.00 82.31 95 LEU A CA 1
ATOM 756 C C . LEU A 1 95 ? 10.421 11.863 -3.158 1.00 82.31 95 LEU A C 1
ATOM 758 O O . LEU A 1 95 ? 11.152 12.641 -3.772 1.00 82.31 95 LEU A O 1
ATOM 762 N N . GLN A 1 96 ? 10.283 10.587 -3.524 1.00 78.62 96 GLN A N 1
ATOM 763 C CA . GLN A 1 96 ? 11.063 9.955 -4.599 1.00 78.62 96 GLN A CA 1
ATOM 764 C C . GLN A 1 96 ? 10.252 9.586 -5.840 1.00 78.62 96 GLN A C 1
ATOM 766 O O . GLN A 1 96 ? 10.827 9.185 -6.853 1.00 78.62 96 GLN A O 1
ATOM 771 N N . SER A 1 97 ? 8.931 9.692 -5.775 1.00 82.38 97 SER A N 1
ATOM 772 C CA . SER A 1 97 ? 8.027 9.314 -6.853 1.00 82.38 97 SER A CA 1
ATOM 773 C C . SER A 1 97 ? 7.203 10.508 -7.322 1.00 82.38 97 SER A C 1
ATOM 775 O O . SER A 1 97 ? 7.126 11.540 -6.669 1.00 82.38 97 SER A O 1
ATOM 777 N N . THR A 1 98 ? 6.575 10.370 -8.486 1.00 85.75 98 THR A N 1
ATOM 778 C CA . THR A 1 98 ? 5.593 11.340 -8.994 1.00 85.75 98 THR A CA 1
ATOM 779 C C . THR A 1 98 ? 4.159 10.926 -8.652 1.00 85.75 98 THR A C 1
ATOM 781 O O . THR A 1 98 ? 3.219 11.371 -9.306 1.00 85.75 98 THR A O 1
ATOM 784 N N . ILE A 1 99 ? 3.976 9.994 -7.710 1.00 85.94 99 ILE A N 1
ATOM 785 C CA . ILE A 1 99 ? 2.657 9.481 -7.336 1.00 85.94 99 ILE A CA 1
ATOM 786 C C . ILE A 1 99 ? 2.010 10.489 -6.387 1.00 85.94 99 ILE A C 1
ATOM 788 O O . ILE A 1 99 ? 2.455 10.647 -5.262 1.00 85.94 99 ILE A O 1
ATOM 792 N N . GLU A 1 100 ? 0.931 11.141 -6.817 1.00 82.38 100 GLU A N 1
ATOM 793 C CA . GLU A 1 100 ? 0.283 12.207 -6.031 1.00 82.38 100 GLU A CA 1
ATOM 794 C C . GLU A 1 100 ? -0.572 11.680 -4.863 1.00 82.38 100 GLU A C 1
ATOM 796 O O . GLU A 1 100 ? -0.905 12.414 -3.932 1.00 82.38 100 GLU A O 1
ATOM 801 N N . SER A 1 101 ? -0.981 10.408 -4.914 1.00 86.50 101 SER A N 1
ATOM 802 C CA . SER A 1 101 ? -1.902 9.817 -3.941 1.00 86.50 101 SER A CA 1
ATOM 803 C C . SER A 1 101 ? -1.202 8.834 -3.010 1.00 86.50 101 SER A C 1
ATOM 805 O O . SER A 1 101 ? -0.754 7.765 -3.423 1.00 86.50 101 SER A O 1
ATOM 807 N N . ARG A 1 102 ? -1.231 9.121 -1.704 1.00 79.62 102 ARG A N 1
ATOM 808 C CA . ARG A 1 102 ? -0.701 8.217 -0.664 1.00 79.62 102 ARG A CA 1
ATOM 809 C C . ARG A 1 102 ? -1.439 6.877 -0.599 1.00 79.62 102 ARG A C 1
ATOM 811 O O . ARG A 1 102 ? -0.844 5.865 -0.238 1.00 79.62 102 ARG A O 1
ATOM 818 N N . VAL A 1 103 ? -2.721 6.853 -0.972 1.00 86.56 103 VAL A N 1
ATOM 819 C CA . VAL A 1 103 ? -3.499 5.606 -1.079 1.00 86.56 103 VAL A CA 1
ATOM 820 C C . VAL A 1 103 ? -2.965 4.751 -2.223 1.00 86.56 103 VAL A C 1
ATOM 822 O O . VAL A 1 103 ? -2.809 3.545 -2.065 1.00 86.56 103 VAL A O 1
ATOM 825 N N . GLN A 1 104 ? -2.609 5.379 -3.344 1.00 82.19 104 GLN A N 1
ATOM 826 C CA . GLN A 1 104 ? -2.010 4.680 -4.474 1.00 82.19 104 GLN A CA 1
ATOM 827 C C . GLN A 1 104 ? -0.623 4.128 -4.120 1.00 82.19 104 GLN A C 1
ATOM 829 O O . GLN A 1 104 ? -0.337 2.978 -4.436 1.00 82.19 104 GLN A O 1
ATOM 834 N N . ILE A 1 105 ? 0.190 4.888 -3.375 1.00 83.56 105 ILE A N 1
ATOM 835 C CA . ILE A 1 105 ? 1.471 4.398 -2.840 1.00 83.56 105 ILE A CA 1
ATOM 836 C C . ILE A 1 105 ? 1.257 3.147 -1.970 1.00 83.56 105 ILE A C 1
ATOM 838 O O . ILE A 1 105 ? 1.963 2.155 -2.134 1.00 83.56 105 ILE A O 1
ATOM 842 N N . LEU A 1 106 ? 0.262 3.154 -1.076 1.00 83.00 106 LEU A N 1
ATOM 843 C CA . LEU A 1 106 ? -0.072 1.994 -0.239 1.00 83.00 106 LEU A CA 1
ATOM 844 C C . LEU A 1 106 ? -0.509 0.775 -1.064 1.00 83.00 106 LEU A C 1
ATOM 846 O O . LEU A 1 106 ? -0.057 -0.343 -0.800 1.00 83.00 106 LEU A O 1
ATOM 850 N N . GLU A 1 107 ? -1.371 0.973 -2.062 1.00 84.00 107 GLU A N 1
ATOM 851 C CA . GLU A 1 107 ? -1.788 -0.092 -2.978 1.00 84.00 107 GLU A CA 1
ATOM 852 C C . GLU A 1 107 ? -0.608 -0.673 -3.758 1.00 84.00 107 GLU A C 1
ATOM 854 O O . GLU A 1 107 ? -0.521 -1.889 -3.945 1.00 84.00 107 GLU A O 1
ATOM 859 N N . ASP A 1 108 ? 0.317 0.173 -4.198 1.00 84.38 108 ASP A N 1
ATOM 860 C CA . ASP A 1 108 ? 1.477 -0.255 -4.966 1.00 84.38 108 ASP A CA 1
ATOM 861 C C . ASP A 1 108 ? 2.493 -0.992 -4.083 1.00 84.38 108 ASP A C 1
ATOM 863 O O . ASP A 1 108 ? 2.951 -2.071 -4.463 1.00 84.38 108 ASP A O 1
ATOM 867 N N . CYS A 1 109 ? 2.733 -0.537 -2.848 1.00 83.62 109 CYS A N 1
ATOM 868 C CA . CYS A 1 109 ? 3.507 -1.285 -1.850 1.00 83.62 109 CYS A CA 1
ATOM 869 C C . CYS A 1 109 ? 2.925 -2.688 -1.595 1.00 83.62 109 CYS A C 1
ATOM 871 O O . CYS A 1 109 ? 3.668 -3.676 -1.503 1.00 83.62 109 CYS A O 1
ATOM 873 N N . LEU A 1 110 ? 1.592 -2.804 -1.534 1.00 82.31 110 LEU A N 1
ATOM 874 C CA . LEU A 1 110 ? 0.906 -4.093 -1.421 1.00 82.31 110 LEU A CA 1
ATOM 875 C C . LEU A 1 110 ? 1.152 -4.970 -2.658 1.00 82.31 110 LEU A C 1
ATOM 877 O O . LEU A 1 110 ? 1.564 -6.123 -2.504 1.00 82.31 110 LEU A O 1
ATOM 881 N N . LYS A 1 111 ? 0.982 -4.434 -3.874 1.00 82.88 111 LYS A N 1
ATOM 882 C CA . LYS A 1 111 ? 1.272 -5.150 -5.137 1.00 82.88 111 LYS A CA 1
ATOM 883 C C . LYS A 1 111 ? 2.736 -5.574 -5.244 1.00 82.88 111 LYS A C 1
ATOM 885 O O . LYS A 1 111 ? 3.053 -6.591 -5.854 1.00 82.88 111 LYS A O 1
ATOM 890 N N . TRP A 1 112 ? 3.656 -4.819 -4.655 1.00 83.75 112 TRP A N 1
ATOM 891 C CA . TRP A 1 112 ? 5.076 -5.165 -4.641 1.00 83.75 112 TRP A CA 1
ATOM 892 C C . TRP A 1 112 ? 5.430 -6.196 -3.571 1.00 83.75 112 TRP A C 1
ATOM 894 O O . TRP A 1 112 ? 6.546 -6.720 -3.585 1.00 83.75 112 TRP A O 1
ATOM 904 N N . SER A 1 113 ? 4.492 -6.530 -2.675 1.00 79.19 113 SER A N 1
ATOM 905 C CA . SER A 1 113 ? 4.753 -7.330 -1.475 1.00 79.19 113 SER A CA 1
ATOM 906 C C . SER A 1 113 ? 5.923 -6.762 -0.655 1.00 79.19 113 SER A C 1
ATOM 908 O O . SER A 1 113 ? 6.711 -7.517 -0.081 1.00 79.19 113 SER A O 1
ATOM 910 N N . ALA A 1 114 ? 6.057 -5.433 -0.627 1.00 80.19 114 ALA A N 1
ATOM 911 C CA . ALA A 1 114 ? 7.157 -4.718 0.005 1.00 80.19 114 ALA A CA 1
ATOM 912 C C . ALA A 1 114 ? 6.615 -3.484 0.735 1.00 80.19 114 ALA A C 1
ATOM 914 O O . ALA A 1 114 ? 6.164 -2.537 0.107 1.00 80.19 114 ALA A O 1
ATOM 915 N N . ILE A 1 115 ? 6.677 -3.500 2.071 1.00 78.19 115 ILE A N 1
ATOM 916 C CA . ILE A 1 115 ? 6.154 -2.414 2.921 1.00 78.19 115 ILE A CA 1
ATOM 917 C C . ILE A 1 115 ? 6.978 -1.127 2.761 1.00 78.19 115 ILE A C 1
ATOM 919 O O . ILE A 1 115 ? 6.422 -0.044 2.727 1.00 78.19 115 ILE A O 1
ATOM 923 N N . ALA A 1 116 ? 8.300 -1.241 2.629 1.00 78.38 116 ALA A N 1
ATOM 924 C CA . ALA A 1 116 ? 9.201 -0.102 2.461 1.00 78.38 116 ALA A CA 1
ATOM 925 C C . ALA A 1 116 ? 10.189 -0.396 1.314 1.00 78.38 116 ALA A C 1
ATOM 927 O O . ALA A 1 116 ? 11.320 -0.811 1.581 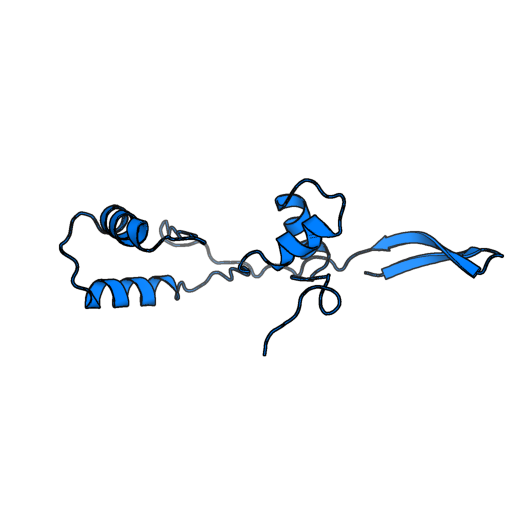1.00 78.38 116 ALA A O 1
ATOM 928 N N . PRO A 1 117 ? 9.757 -0.269 0.044 1.00 79.06 117 PRO A N 1
ATOM 929 C CA . PRO A 1 117 ? 10.531 -0.654 -1.142 1.00 79.06 117 PRO A CA 1
ATOM 930 C C . PRO A 1 117 ? 11.822 0.152 -1.316 1.00 79.06 117 PRO A C 1
ATOM 932 O O . PRO A 1 117 ? 12.762 -0.318 -1.947 1.00 79.06 117 PRO A O 1
ATOM 935 N N . THR A 1 118 ? 11.888 1.342 -0.728 1.00 80.56 118 THR A N 1
ATOM 936 C CA . THR A 1 118 ? 13.050 2.228 -0.779 1.00 80.56 118 THR A CA 1
ATOM 937 C C . THR A 1 118 ? 14.137 1.858 0.244 1.00 80.56 118 THR A C 1
ATOM 939 O O . THR A 1 118 ? 15.250 2.386 0.202 1.00 80.56 118 THR A O 1
ATOM 942 N N . ARG A 1 119 ? 13.878 0.898 1.151 1.00 78.50 119 ARG A N 1
ATOM 943 C CA . ARG A 1 119 ? 14.911 0.345 2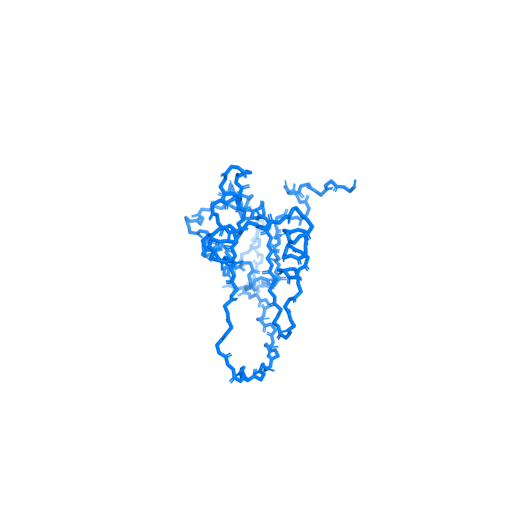.044 1.00 78.50 119 ARG A CA 1
ATOM 944 C C . ARG A 1 119 ? 15.867 -0.585 1.285 1.00 78.50 119 ARG A C 1
ATOM 946 O O . ARG A 1 119 ? 15.412 -1.388 0.474 1.00 78.50 119 ARG A O 1
ATOM 953 N N . PRO A 1 120 ? 17.174 -0.569 1.610 1.00 74.56 120 PRO A N 1
ATOM 954 C CA . PRO A 1 120 ? 17.837 0.225 2.654 1.00 74.56 120 PRO A CA 1
ATOM 955 C C . PRO A 1 120 ? 18.352 1.592 2.167 1.00 74.56 120 PRO A C 1
ATOM 957 O O . PRO A 1 120 ? 19.089 2.247 2.893 1.00 74.56 120 PRO A O 1
ATOM 960 N N . ASN A 1 121 ? 18.031 1.996 0.938 1.00 72.94 121 ASN A N 1
ATOM 961 C CA . ASN A 1 121 ? 18.759 3.051 0.237 1.00 72.94 121 ASN A CA 1
ATOM 962 C C . ASN A 1 121 ? 18.486 4.453 0.796 1.00 72.94 121 ASN A C 1
ATOM 964 O O . ASN A 1 121 ? 19.401 5.270 0.830 1.00 72.94 121 ASN A O 1
ATOM 968 N N . THR A 1 122 ? 17.262 4.726 1.250 1.00 70.62 122 THR A N 1
ATOM 969 C CA . THR A 1 122 ? 16.855 6.079 1.686 1.00 70.62 122 THR A CA 1
ATOM 970 C C . THR A 1 122 ? 16.196 6.121 3.062 1.00 70.62 122 THR A C 1
ATOM 972 O O . THR A 1 122 ? 16.349 7.100 3.789 1.00 70.62 122 THR A O 1
ATOM 975 N N . LEU A 1 123 ? 15.563 5.029 3.495 1.00 63.69 123 LEU A N 1
ATOM 976 C CA . LEU A 1 123 ? 15.048 4.881 4.859 1.00 63.69 123 LEU A CA 1
ATOM 977 C C . LEU A 1 123 ? 16.075 4.211 5.777 1.00 63.69 123 LEU A C 1
ATOM 979 O O . LEU A 1 123 ? 16.291 2.996 5.711 1.00 63.69 123 LEU A O 1
ATOM 983 N N . ILE A 1 124 ? 16.653 4.996 6.688 1.00 63.81 124 ILE A N 1
ATOM 984 C CA . ILE A 1 124 ? 17.579 4.514 7.720 1.00 63.81 124 ILE A CA 1
ATOM 985 C C . ILE A 1 124 ? 16.797 3.794 8.827 1.00 63.81 124 ILE A C 1
ATOM 987 O O . ILE A 1 124 ? 15.879 4.350 9.426 1.00 63.81 124 ILE A O 1
ATOM 991 N N . ILE A 1 125 ? 17.197 2.560 9.147 1.00 55.31 125 ILE A N 1
ATOM 992 C CA . ILE A 1 125 ? 16.753 1.866 10.361 1.00 55.31 125 ILE A CA 1
ATOM 993 C C . ILE A 1 125 ? 17.757 2.191 11.468 1.00 55.31 125 ILE A C 1
ATOM 995 O O . ILE A 1 125 ? 18.887 1.702 11.434 1.00 55.31 125 ILE A O 1
ATOM 999 N N . ILE A 1 126 ? 17.351 2.994 12.451 1.00 53.97 126 ILE A N 1
ATOM 1000 C CA . ILE A 1 126 ? 18.108 3.132 13.700 1.00 53.97 126 ILE A CA 1
ATOM 1001 C C . ILE A 1 126 ? 17.876 1.838 14.490 1.00 53.97 126 ILE A C 1
ATOM 1003 O O . ILE A 1 126 ? 16.738 1.530 14.845 1.00 53.97 126 ILE A O 1
ATOM 1007 N N . LYS A 1 127 ? 18.935 1.043 14.664 1.00 42.81 127 LYS A N 1
ATOM 1008 C CA . LYS A 1 127 ? 18.930 -0.173 15.488 1.00 42.81 127 LYS A CA 1
ATOM 1009 C C . LYS A 1 127 ? 19.242 0.146 16.940 1.00 42.81 127 LYS A C 1
ATOM 1011 O O . LYS A 1 127 ? 20.099 1.028 17.162 1.00 42.81 127 LYS A O 1
#

Sequence (127 aa):
MAVHGYENDEGVFIVTVYCCKDLSIPKTLSPPTEDKYILFETSIIFNQLEYLINSLTRPTNLQCEQIKLILRNIVRFFCCCFPGTSGQDLDDIDLQSTIESRVQILEDCLKWSAIAPTRPNTLIIIK